Protein AF-A0A9J6GEZ8-F1 (afdb_monomer_lite)

Organism: Haemaphysalis longicornis (NCBI:txid44386)

InterPro domains:
  IPR026095 Myb/SANT-like DNA-binding domain-containing protein [PTHR22666] (10-85)
  IPR044822 Myb/SANT-like DNA-binding domain 4 [PF13837] (23-85)

Foldseek 3Di:
DDDDPVVVVVVVVVVCVVPPPPPDQDPVNVVLLVVLCVVCVVVVVVDPPCQVSLVVSCVVSVVVVHNDDSVRSVVVVVVVVVVVD

Secondary structure (DSSP, 8-state):
---SHHHHHHHHHHHHHHSS------HHHHHHHHHHHHTTHHHHHH-S-THHHHHHHHHHHHHTT----HHHHHHHHHHHHHHT-

Structure (mmCIF, N/CA/C/O backbone):
data_AF-A0A9J6GEZ8-F1
#
_entry.id   AF-A0A9J6GEZ8-F1
#
loop_
_atom_site.group_PDB
_atom_site.id
_atom_site.type_symbol
_atom_site.label_atom_id
_atom_site.label_alt_id
_atom_site.label_comp_id
_atom_site.label_asym_id
_atom_site.label_entity_id
_atom_site.label_seq_id
_atom_site.pdbx_PDB_ins_code
_atom_site.Cartn_x
_atom_site.Cartn_y
_atom_site.Cartn_z
_atom_site.occupancy
_atom_site.B_iso_or_equiv
_atom_site.auth_seq_id
_atom_site.auth_comp_id
_atom_site.auth_asym_id
_atom_site.auth_atom_id
_atom_site.pdbx_PDB_model_num
ATOM 1 N N . MET A 1 1 ? 48.125 -20.992 -1.422 1.00 49.44 1 MET A N 1
ATOM 2 C CA . MET A 1 1 ? 47.527 -19.915 -2.234 1.00 49.44 1 MET A CA 1
ATOM 3 C C . MET A 1 1 ? 46.023 -20.151 -2.324 1.00 49.44 1 MET A C 1
ATOM 5 O O . MET A 1 1 ? 45.526 -20.441 -3.391 1.00 49.44 1 MET A O 1
ATOM 9 N N . GLU A 1 2 ? 45.2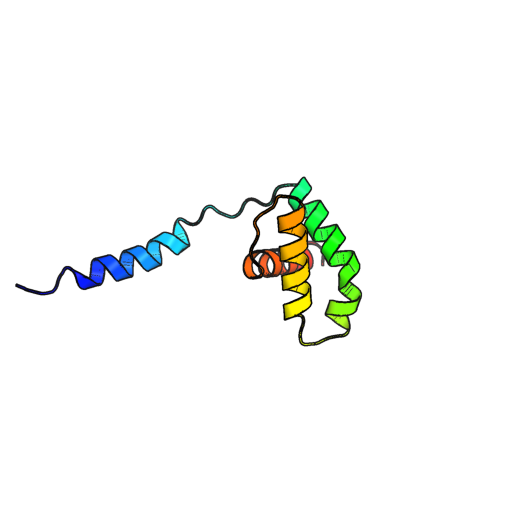93 -20.072 -1.211 1.00 49.09 2 GLU A N 1
ATOM 10 C CA . GLU A 1 2 ? 43.865 -20.432 -1.164 1.00 49.09 2 GLU A CA 1
ATOM 11 C C . GLU A 1 2 ? 43.191 -19.470 -0.177 1.00 49.09 2 GLU A C 1
ATOM 13 O O . GLU A 1 2 ? 43.254 -19.683 1.029 1.00 49.09 2 GLU A O 1
ATOM 18 N N . GLY A 1 3 ? 42.660 -18.335 -0.636 1.00 52.88 3 GLY A N 1
ATOM 19 C CA . GLY A 1 3 ? 42.085 -17.371 0.315 1.00 52.88 3 GLY A CA 1
ATOM 20 C C . GLY A 1 3 ? 41.399 -16.133 -0.247 1.00 52.88 3 GLY A C 1
ATOM 21 O O . GLY A 1 3 ? 40.897 -15.338 0.531 1.00 52.88 3 GLY A O 1
ATOM 22 N N . GLN A 1 4 ? 41.346 -15.948 -1.569 1.00 48.50 4 GLN A N 1
ATOM 23 C CA . GLN A 1 4 ? 40.766 -14.732 -2.162 1.00 48.50 4 GLN A CA 1
ATOM 24 C C . GLN A 1 4 ? 39.393 -14.947 -2.818 1.00 48.50 4 GLN A C 1
ATOM 26 O O . GLN A 1 4 ? 38.738 -13.977 -3.179 1.00 48.50 4 GLN A O 1
ATOM 31 N N . SER A 1 5 ? 38.919 -16.191 -2.956 1.00 55.31 5 SER A N 1
ATOM 32 C CA . SER A 1 5 ? 37.683 -16.484 -3.706 1.00 55.31 5 SER A CA 1
ATOM 33 C C . SER A 1 5 ? 36.395 -16.255 -2.888 1.00 55.31 5 SER A C 1
ATOM 35 O O . SER A 1 5 ? 35.351 -15.892 -3.429 1.00 55.31 5 SER A O 1
ATOM 37 N N . SER A 1 6 ? 36.461 -16.398 -1.561 1.00 52.97 6 SER A N 1
ATOM 38 C CA . SER A 1 6 ? 35.279 -16.390 -0.682 1.00 52.97 6 SER A CA 1
ATOM 39 C C . SER A 1 6 ? 34.764 -14.984 -0.341 1.00 52.97 6 SER A C 1
ATOM 41 O O . SER A 1 6 ? 33.567 -14.789 -0.115 1.00 52.97 6 SER A O 1
ATOM 43 N N . GLU A 1 7 ? 35.644 -13.981 -0.319 1.00 53.03 7 GLU A N 1
ATOM 44 C CA . GLU A 1 7 ? 35.293 -12.590 0.013 1.00 53.03 7 GLU A CA 1
ATOM 45 C C . GLU A 1 7 ? 34.518 -11.900 -1.121 1.00 53.03 7 GLU A C 1
ATOM 47 O O . GLU A 1 7 ? 33.599 -11.110 -0.879 1.00 53.03 7 GLU A O 1
ATOM 52 N N . SER A 1 8 ? 34.810 -12.278 -2.367 1.00 52.75 8 SER A N 1
ATOM 53 C CA . SER A 1 8 ? 34.186 -11.732 -3.575 1.00 52.75 8 SER A CA 1
ATOM 54 C C . SER A 1 8 ? 32.681 -12.036 -3.644 1.00 52.75 8 SER A C 1
ATOM 56 O O . SER A 1 8 ? 31.894 -11.187 -4.070 1.00 52.75 8 SER A O 1
ATOM 58 N N . LEU A 1 9 ? 32.255 -13.209 -3.155 1.00 54.31 9 LEU A N 1
ATOM 59 C CA . LEU A 1 9 ? 30.842 -13.616 -3.110 1.00 54.31 9 LEU A CA 1
ATOM 60 C C . LEU A 1 9 ? 30.047 -12.865 -2.028 1.00 54.31 9 LEU A C 1
ATOM 62 O O . LEU A 1 9 ? 28.872 -12.538 -2.226 1.00 54.31 9 LEU A O 1
ATOM 66 N N . GLN A 1 10 ? 30.680 -12.542 -0.896 1.00 53.91 10 GLN A N 1
ATOM 67 C CA . GLN A 1 10 ? 30.035 -11.772 0.174 1.00 53.91 10 GLN A CA 1
ATOM 68 C C . GLN A 1 10 ? 29.879 -10.291 -0.201 1.00 53.91 10 GLN A C 1
ATOM 70 O O . GLN A 1 10 ? 28.824 -9.698 0.046 1.00 53.91 10 GLN A O 1
ATOM 75 N N . ALA A 1 11 ? 30.879 -9.708 -0.870 1.00 53.75 11 ALA A N 1
ATOM 76 C CA . ALA A 1 11 ? 30.816 -8.340 -1.381 1.00 53.75 11 ALA A CA 1
ATOM 77 C C . ALA A 1 11 ? 29.731 -8.163 -2.463 1.00 53.75 11 ALA A C 1
ATOM 79 O O . ALA A 1 11 ? 29.043 -7.139 -2.483 1.00 53.75 11 ALA A O 1
ATOM 80 N N . ALA A 1 12 ? 29.514 -9.172 -3.316 1.00 54.38 12 ALA A N 1
ATOM 81 C CA . ALA A 1 12 ? 28.456 -9.168 -4.330 1.00 54.38 12 ALA A CA 1
ATOM 82 C C . ALA A 1 12 ? 27.042 -9.184 -3.716 1.00 54.38 12 ALA A C 1
ATOM 84 O O . ALA A 1 12 ? 26.176 -8.415 -4.139 1.00 54.38 12 ALA A O 1
ATOM 85 N N . ARG A 1 13 ? 26.823 -9.977 -2.653 1.00 55.44 13 ARG A N 1
ATOM 86 C CA . ARG A 1 13 ? 25.558 -9.986 -1.888 1.00 55.44 13 ARG A CA 1
ATOM 87 C C . ARG A 1 13 ? 25.225 -8.624 -1.285 1.00 55.44 13 ARG A C 1
ATOM 89 O O . ARG A 1 13 ? 24.053 -8.255 -1.235 1.00 55.44 13 ARG A O 1
ATOM 96 N N . LYS A 1 14 ? 26.238 -7.881 -0.825 1.00 51.34 14 LYS A N 1
ATOM 97 C CA . LYS A 1 14 ? 26.056 -6.530 -0.278 1.00 51.34 14 LYS A CA 1
ATOM 98 C C . LYS A 1 14 ? 25.762 -5.522 -1.399 1.00 51.34 14 LYS A C 1
ATOM 100 O O . LYS A 1 14 ? 24.744 -4.844 -1.334 1.00 51.34 14 LYS A O 1
ATOM 105 N N . LYS A 1 15 ? 26.548 -5.541 -2.486 1.00 46.47 15 LYS A N 1
ATOM 106 C CA . LYS A 1 15 ? 26.384 -4.657 -3.659 1.00 46.47 15 LYS A CA 1
ATOM 107 C C . LYS A 1 15 ? 25.031 -4.776 -4.375 1.00 46.47 15 LYS A C 1
ATOM 109 O O . LYS A 1 15 ? 24.555 -3.783 -4.914 1.00 46.47 15 LYS A O 1
ATOM 114 N N . MET A 1 16 ? 24.379 -5.942 -4.369 1.00 52.94 16 MET A N 1
ATOM 115 C CA . MET A 1 16 ? 23.035 -6.101 -4.959 1.00 52.94 16 MET A CA 1
ATOM 116 C C . MET A 1 16 ? 21.941 -5.334 -4.209 1.00 52.94 16 MET A C 1
ATOM 118 O O . MET A 1 16 ? 20.927 -4.967 -4.797 1.00 52.94 16 MET A O 1
ATOM 122 N N . ARG A 1 17 ? 22.134 -5.092 -2.911 1.00 52.09 17 ARG A N 1
ATOM 123 C CA . ARG A 1 17 ? 21.161 -4.399 -2.062 1.00 52.09 17 ARG A CA 1
ATOM 124 C C . ARG A 1 17 ? 21.226 -2.881 -2.253 1.00 52.09 17 ARG A C 1
ATOM 126 O O . ARG A 1 17 ? 20.197 -2.226 -2.143 1.00 52.09 17 ARG A O 1
ATOM 133 N N . ASP A 1 18 ? 22.406 -2.371 -2.611 1.00 50.06 18 ASP A N 1
ATOM 134 C CA . ASP A 1 18 ? 22.664 -0.958 -2.918 1.00 50.06 18 ASP A CA 1
ATOM 135 C C . ASP A 1 18 ? 22.424 -0.604 -4.404 1.00 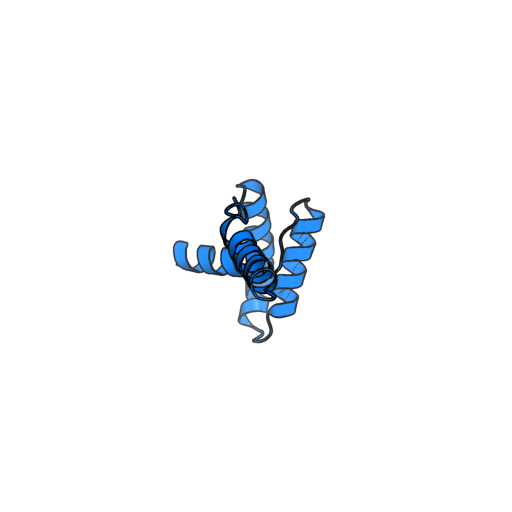50.06 18 ASP A C 1
ATOM 137 O O . ASP A 1 18 ? 22.115 0.543 -4.716 1.00 50.06 18 ASP A O 1
ATOM 141 N N . TRP A 1 19 ? 22.526 -1.577 -5.326 1.00 47.81 19 TRP A N 1
ATOM 142 C CA . TRP A 1 19 ? 22.167 -1.409 -6.749 1.00 47.81 19 TRP A CA 1
ATOM 143 C C . TRP A 1 19 ? 20.688 -1.686 -7.042 1.00 47.81 19 TRP A C 1
ATOM 145 O O . TRP A 1 19 ? 20.227 -1.473 -8.164 1.00 47.81 19 TRP A O 1
ATOM 155 N N . ALA A 1 20 ? 19.920 -2.160 -6.053 1.00 55.16 20 ALA A N 1
ATOM 156 C CA . ALA A 1 20 ? 18.481 -2.289 -6.213 1.00 55.16 20 ALA A CA 1
ATOM 157 C C . ALA A 1 20 ? 17.939 -0.914 -6.636 1.00 55.16 20 ALA A C 1
ATOM 159 O O . ALA A 1 20 ? 18.103 0.051 -5.882 1.00 55.16 20 ALA A O 1
ATOM 160 N N . PRO A 1 21 ? 17.353 -0.786 -7.843 1.00 57.06 21 PRO A N 1
ATOM 161 C CA . PRO A 1 21 ? 16.901 0.503 -8.332 1.00 57.06 21 PRO A CA 1
ATOM 162 C C . PRO A 1 21 ? 15.966 1.076 -7.276 1.00 57.06 21 PRO A C 1
ATOM 164 O O . PRO A 1 21 ? 15.020 0.385 -6.867 1.00 57.06 21 PRO A O 1
ATOM 167 N N . ARG A 1 22 ? 16.275 2.300 -6.806 1.00 59.19 22 ARG A N 1
ATOM 168 C CA . ARG A 1 22 ? 15.401 3.085 -5.924 1.00 59.19 22 ARG A CA 1
ATOM 169 C C . ARG A 1 22 ? 13.993 2.864 -6.436 1.00 59.19 22 ARG A C 1
ATOM 171 O O . ARG A 1 22 ? 13.721 3.140 -7.599 1.00 59.19 22 ARG A O 1
ATOM 178 N N . GLN A 1 23 ? 13.162 2.223 -5.627 1.00 65.56 23 GLN A N 1
ATOM 179 C CA . GLN A 1 23 ? 11.855 1.787 -6.081 1.00 65.56 23 GLN A CA 1
ATOM 180 C C . GLN A 1 23 ? 11.017 3.036 -6.319 1.00 65.56 23 GLN A C 1
ATOM 182 O O . GLN A 1 23 ? 10.493 3.623 -5.376 1.00 65.56 23 GLN A O 1
ATOM 187 N N . ILE A 1 24 ? 10.964 3.470 -7.578 1.00 74.06 24 ILE A N 1
ATOM 188 C CA . ILE A 1 24 ? 10.147 4.596 -8.006 1.00 74.06 24 ILE A CA 1
ATOM 189 C C . ILE A 1 24 ? 8.710 4.100 -7.931 1.00 74.06 24 ILE A C 1
ATOM 191 O O . ILE A 1 24 ? 8.347 3.140 -8.615 1.00 74.06 24 ILE A O 1
ATOM 195 N N . TRP A 1 25 ? 7.940 4.695 -7.028 1.00 82.50 25 TRP A N 1
ATOM 196 C CA . TRP A 1 25 ? 6.504 4.483 -6.957 1.00 82.50 25 TRP A CA 1
ATOM 197 C C . TRP A 1 25 ? 5.863 5.403 -7.983 1.00 82.50 25 TRP A C 1
ATOM 199 O O . TRP A 1 25 ? 6.049 6.617 -7.907 1.00 82.50 25 TRP A O 1
ATOM 209 N N . GLY A 1 26 ? 5.158 4.828 -8.954 1.00 85.06 26 GLY A N 1
ATOM 210 C CA . GLY A 1 26 ? 4.401 5.626 -9.917 1.00 85.06 26 GLY A CA 1
ATOM 211 C C . GLY A 1 26 ? 3.222 6.323 -9.236 1.00 85.06 26 GLY A C 1
ATOM 212 O O . GLY A 1 26 ? 2.762 5.875 -8.184 1.00 85.06 26 GLY A O 1
ATOM 213 N N . GLU A 1 27 ? 2.696 7.393 -9.831 1.00 86.50 27 GLU A N 1
ATOM 214 C CA . GLU A 1 27 ? 1.488 8.050 -9.313 1.00 86.50 27 GLU A CA 1
ATOM 215 C C . GLU A 1 27 ? 0.304 7.082 -9.291 1.00 86.50 27 GLU A C 1
ATOM 217 O O . GLU A 1 27 ? -0.294 6.898 -8.236 1.00 86.50 27 GLU A O 1
ATOM 222 N N . ALA A 1 28 ? 0.027 6.388 -10.400 1.00 87.75 28 ALA A N 1
ATOM 223 C CA . ALA A 1 28 ? -1.046 5.391 -10.475 1.00 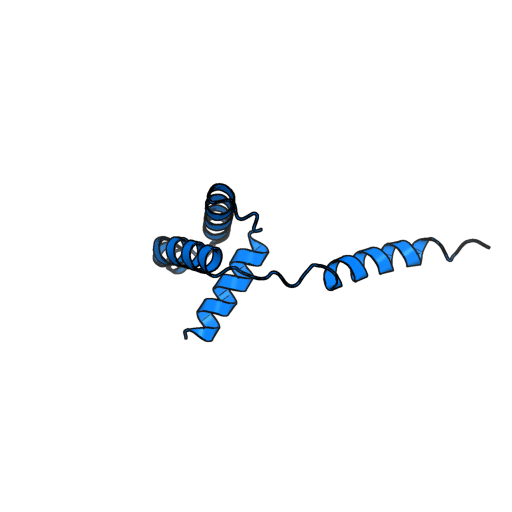87.75 28 ALA A CA 1
ATOM 224 C C . ALA A 1 28 ? -0.879 4.278 -9.427 1.00 87.75 28 ALA A C 1
ATOM 226 O O . ALA A 1 28 ? -1.818 3.918 -8.727 1.00 87.75 28 ALA A O 1
ATOM 227 N N . GLU A 1 29 ? 0.345 3.779 -9.266 1.00 87.62 29 GLU A N 1
ATOM 228 C CA . GLU A 1 29 ? 0.663 2.754 -8.275 1.00 87.62 29 GLU A CA 1
ATOM 229 C C . GLU A 1 29 ? 0.481 3.252 -6.837 1.00 87.62 29 GLU A C 1
ATOM 231 O O . GLU A 1 29 ? -0.019 2.527 -5.980 1.00 87.62 29 GLU A O 1
ATOM 236 N N . THR A 1 30 ? 0.874 4.498 -6.568 1.00 89.50 30 THR A N 1
ATOM 237 C CA . THR A 1 30 ? 0.698 5.130 -5.259 1.00 89.50 30 THR A CA 1
ATOM 238 C C . THR A 1 30 ? -0.783 5.342 -4.962 1.00 89.50 30 THR A C 1
ATOM 240 O O . THR A 1 30 ? -1.202 5.070 -3.844 1.00 89.50 30 THR A O 1
ATOM 243 N N . HIS A 1 31 ? -1.587 5.747 -5.948 1.00 90.19 31 HIS A N 1
ATOM 244 C CA . HIS A 1 31 ? -3.038 5.879 -5.793 1.00 90.19 31 HIS A CA 1
ATOM 245 C C . HIS A 1 31 ? -3.691 4.533 -5.473 1.00 90.19 31 HIS A C 1
ATOM 247 O O . HIS A 1 31 ? -4.431 4.442 -4.500 1.00 90.19 31 HIS A O 1
ATOM 253 N N . VAL A 1 32 ? -3.357 3.472 -6.218 1.00 91.19 32 VAL A N 1
ATOM 254 C CA . VAL A 1 32 ? -3.858 2.116 -5.933 1.00 91.19 32 VAL A CA 1
ATOM 255 C C . VAL A 1 32 ? -3.426 1.656 -4.538 1.00 91.19 32 VAL A C 1
ATOM 257 O O . VAL A 1 32 ? -4.222 1.082 -3.801 1.00 91.19 32 VAL A O 1
ATOM 260 N N . LEU A 1 33 ? -2.180 1.927 -4.136 1.00 90.81 33 LEU A N 1
ATOM 261 C CA . LEU A 1 33 ? -1.712 1.613 -2.787 1.00 90.81 33 LEU A CA 1
ATOM 262 C C . LEU A 1 33 ? -2.524 2.353 -1.712 1.00 90.81 33 LEU A C 1
ATOM 264 O O . LEU A 1 33 ? -2.885 1.733 -0.715 1.00 90.81 33 LEU A O 1
ATOM 268 N N . ILE A 1 34 ? -2.772 3.653 -1.893 1.00 90.44 34 ILE A N 1
ATOM 269 C CA . ILE A 1 34 ? -3.522 4.482 -0.941 1.00 90.44 34 ILE A CA 1
ATOM 270 C C . ILE A 1 34 ? -4.966 3.992 -0.833 1.00 90.44 34 ILE A C 1
ATOM 272 O O . ILE A 1 34 ? -5.430 3.794 0.283 1.00 90.44 34 ILE A O 1
ATOM 276 N N . ASP A 1 35 ? -5.630 3.715 -1.954 1.00 91.31 35 ASP A N 1
ATOM 277 C CA . ASP A 1 35 ? -7.001 3.188 -1.994 1.00 91.31 35 ASP A CA 1
ATOM 278 C C . ASP A 1 35 ? -7.114 1.852 -1.232 1.00 91.31 35 ASP A C 1
ATOM 280 O O . ASP A 1 35 ? -7.910 1.689 -0.301 1.00 91.31 35 ASP A O 1
ATOM 284 N N . LEU A 1 36 ? -6.203 0.915 -1.524 1.00 90.25 36 LEU A N 1
ATOM 285 C CA . LEU A 1 36 ? -6.142 -0.376 -0.839 1.00 90.25 36 LEU A CA 1
ATOM 286 C C . LEU A 1 36 ? -5.817 -0.247 0.654 1.00 90.25 36 LEU A C 1
ATOM 288 O O . LEU A 1 36 ? -6.280 -1.077 1.449 1.00 90.25 36 LEU A O 1
ATOM 292 N N . TRP A 1 37 ? -4.984 0.732 1.018 1.00 88.38 37 TRP A N 1
ATOM 293 C CA . TRP A 1 37 ? -4.588 1.019 2.393 1.00 88.38 37 TRP A CA 1
ATOM 294 C C . TRP A 1 37 ? -5.729 1.655 3.185 1.00 88.38 37 TRP A C 1
ATOM 296 O O . TRP A 1 37 ? -6.013 1.185 4.286 1.00 88.38 37 TRP A O 1
ATOM 306 N N . GLU A 1 38 ? -6.422 2.644 2.622 1.00 87.69 38 GLU A N 1
ATOM 307 C CA . GLU A 1 38 ? -7.578 3.308 3.228 1.00 87.69 38 GLU A CA 1
ATOM 308 C C . GLU A 1 38 ? -8.683 2.293 3.531 1.00 87.69 38 GLU A C 1
ATOM 310 O O . GLU A 1 38 ? -9.145 2.202 4.670 1.00 87.69 38 GLU A O 1
ATOM 315 N N . ALA A 1 39 ? -9.005 1.419 2.573 1.00 87.75 39 ALA A N 1
ATOM 316 C CA . ALA A 1 39 ? -9.983 0.349 2.768 1.00 87.75 39 ALA A CA 1
ATOM 317 C C . ALA A 1 39 ? -9.623 -0.608 3.925 1.00 87.75 39 ALA A C 1
ATOM 319 O O . ALA A 1 39 ? -10.492 -1.258 4.508 1.00 87.75 39 ALA A O 1
ATOM 320 N N . ARG A 1 40 ? -8.334 -0.714 4.272 1.00 84.69 40 ARG A N 1
ATOM 321 C CA . ARG A 1 40 ? -7.803 -1.637 5.289 1.00 84.69 40 ARG A CA 1
ATOM 322 C C . ARG A 1 40 ? -7.308 -0.933 6.553 1.00 84.69 40 ARG A C 1
ATOM 324 O O . ARG A 1 40 ? -6.877 -1.611 7.487 1.00 84.69 40 ARG A O 1
ATOM 331 N N . ILE A 1 41 ? -7.405 0.394 6.638 1.00 83.19 41 ILE A N 1
ATOM 332 C CA . ILE A 1 41 ? -6.856 1.173 7.756 1.00 83.19 41 ILE A CA 1
ATOM 333 C C . ILE A 1 41 ? -7.534 0.831 9.084 1.00 83.19 41 ILE A C 1
ATOM 335 O O . ILE A 1 41 ? -6.891 0.794 10.132 1.00 83.19 41 ILE A O 1
ATOM 339 N N . LEU A 1 42 ? -8.829 0.508 9.045 1.00 82.44 42 LEU A N 1
ATOM 340 C CA . LEU A 1 42 ? -9.584 0.065 10.216 1.00 82.44 42 LEU A CA 1
ATOM 341 C C . LEU A 1 42 ? -9.075 -1.282 10.738 1.00 82.44 42 LEU A C 1
ATOM 343 O O . LEU A 1 42 ? -8.949 -1.459 11.950 1.00 82.44 42 LEU A O 1
ATOM 347 N N . ASP A 1 43 ? -8.724 -2.204 9.840 1.00 83.75 43 ASP A N 1
ATOM 348 C CA . ASP A 1 43 ? -8.179 -3.513 10.207 1.00 83.75 43 ASP A CA 1
ATOM 349 C C . ASP A 1 43 ? -6.763 -3.377 10.785 1.00 83.75 43 ASP A C 1
ATOM 351 O O . ASP A 1 43 ? -6.466 -3.930 11.847 1.00 83.75 43 ASP A O 1
ATOM 355 N N . LEU A 1 44 ? -5.944 -2.512 10.168 1.00 82.00 44 LEU A N 1
ATOM 356 C CA . LEU A 1 44 ? -4.611 -2.150 10.661 1.00 82.00 44 LEU A CA 1
ATOM 357 C C . LEU A 1 44 ? -4.642 -1.550 12.074 1.00 82.00 44 LEU A C 1
ATOM 359 O O . LEU A 1 44 ? -3.720 -1.776 12.858 1.00 82.00 44 LEU A O 1
ATOM 363 N N . ARG A 1 45 ? -5.695 -0.794 12.409 1.00 79.31 45 ARG A N 1
ATOM 364 C CA . ARG A 1 45 ? -5.895 -0.211 13.746 1.00 79.31 45 ARG A CA 1
ATOM 365 C C . ARG A 1 45 ? -6.442 -1.216 14.759 1.00 79.31 45 ARG A C 1
ATOM 367 O O . ARG A 1 45 ? -6.176 -1.079 15.951 1.00 79.31 45 ARG A O 1
ATOM 374 N N . ARG A 1 46 ? -7.221 -2.201 14.309 1.00 78.75 46 ARG A N 1
ATOM 375 C CA . ARG A 1 46 ? -7.909 -3.171 15.174 1.00 78.75 46 ARG A CA 1
ATOM 376 C C . ARG A 1 46 ? -7.016 -4.348 15.570 1.00 78.75 46 ARG A C 1
ATOM 378 O O . ARG A 1 46 ? -7.183 -4.898 16.658 1.00 78.75 46 ARG A O 1
ATOM 385 N N . THR A 1 47 ? -6.058 -4.715 14.720 1.00 74.19 47 THR A N 1
ATOM 386 C CA . THR A 1 47 ? -5.235 -5.918 14.880 1.00 74.19 47 THR A CA 1
ATOM 387 C C . THR A 1 47 ? -3.752 -5.573 15.054 1.00 74.19 47 THR A C 1
ATOM 389 O O . THR A 1 47 ? -3.188 -4.765 14.333 1.00 74.19 47 THR A O 1
ATOM 392 N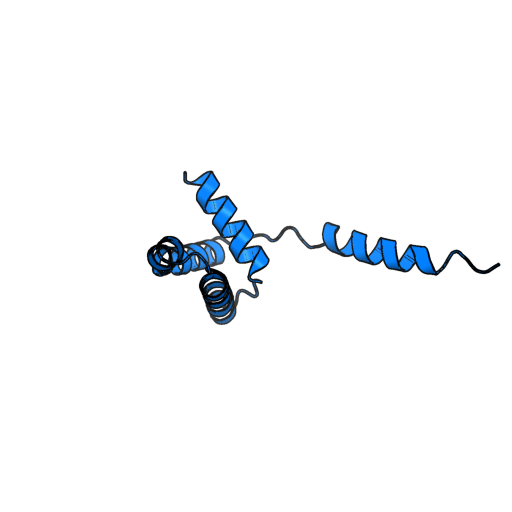 N . LYS A 1 48 ? -3.061 -6.220 16.007 1.00 68.62 48 LYS A N 1
ATOM 393 C CA . LYS A 1 48 ? -1.592 -6.075 16.165 1.00 68.62 48 LYS A CA 1
ATOM 394 C C . LYS A 1 48 ? -0.785 -6.894 15.144 1.00 68.62 48 LYS A C 1
ATOM 396 O O . LYS A 1 48 ? 0.412 -6.684 14.981 1.00 68.62 48 LYS A O 1
ATOM 401 N N . ARG A 1 49 ? -1.415 -7.863 14.471 1.00 74.94 49 ARG A N 1
ATOM 402 C CA . ARG A 1 49 ? -0.803 -8.741 13.457 1.00 74.94 49 ARG A CA 1
ATOM 403 C C . ARG A 1 49 ? -1.219 -8.333 12.042 1.00 74.94 49 ARG A C 1
ATOM 405 O O . ARG A 1 49 ? -1.940 -9.052 11.364 1.00 74.94 49 ARG A O 1
ATOM 412 N N . ASN A 1 50 ? -0.678 -7.218 11.569 1.00 82.50 50 ASN A N 1
ATOM 413 C CA . ASN A 1 50 ? -1.015 -6.639 10.262 1.00 82.50 50 ASN A CA 1
ATOM 414 C C . ASN A 1 50 ? -0.320 -7.304 9.068 1.00 82.50 50 ASN A C 1
ATOM 416 O O . ASN A 1 50 ? -0.449 -6.860 7.930 1.00 82.50 50 ASN A O 1
ATOM 420 N N . ARG A 1 51 ? 0.409 -8.400 9.307 1.00 84.38 51 ARG A N 1
ATOM 421 C CA . ARG A 1 51 ? 1.160 -9.108 8.265 1.00 84.38 51 ARG A CA 1
ATOM 422 C C . ARG A 1 51 ? 0.261 -9.530 7.103 1.00 84.38 51 ARG A C 1
ATOM 424 O O . ARG A 1 51 ? 0.650 -9.304 5.966 1.00 84.38 51 ARG A O 1
ATOM 431 N N . SER A 1 52 ? -0.909 -10.109 7.381 1.00 85.25 52 SER A N 1
ATOM 432 C CA . SER A 1 52 ? -1.844 -10.535 6.328 1.00 85.25 52 SER A CA 1
ATOM 433 C C . SER A 1 52 ? -2.456 -9.358 5.575 1.00 85.25 52 SER A C 1
ATOM 435 O O . SER A 1 52 ? -2.706 -9.475 4.382 1.00 85.25 52 SER A O 1
ATOM 437 N N . VAL A 1 53 ? -2.640 -8.214 6.238 1.00 87.31 53 VAL A N 1
ATOM 438 C CA . VAL A 1 53 ? -3.167 -7.002 5.603 1.00 87.31 53 VAL A CA 1
ATOM 439 C C . VAL A 1 53 ? -2.180 -6.483 4.558 1.00 87.31 53 VAL A C 1
ATOM 441 O O . VAL A 1 53 ? -2.555 -6.273 3.409 1.00 87.31 53 VAL A O 1
ATOM 444 N N . TYR A 1 54 ? -0.897 -6.367 4.918 1.00 88.44 54 TYR A N 1
ATOM 445 C CA . TYR A 1 54 ? 0.151 -5.964 3.975 1.00 88.44 54 TYR A CA 1
ATOM 446 C C . TYR A 1 54 ? 0.378 -6.985 2.853 1.00 88.44 54 TYR A C 1
ATOM 448 O O . TYR A 1 54 ? 0.697 -6.595 1.732 1.00 88.44 54 TYR A O 1
ATOM 456 N N . ASP A 1 55 ? 0.217 -8.278 3.141 1.00 89.38 55 ASP A N 1
ATOM 457 C CA . ASP A 1 55 ? 0.300 -9.341 2.133 1.00 89.38 55 ASP A CA 1
ATOM 458 C C . ASP A 1 55 ? -0.850 -9.229 1.119 1.00 89.38 55 ASP A C 1
ATOM 460 O O . ASP A 1 55 ? -0.616 -9.260 -0.086 1.00 89.38 55 ASP A O 1
ATOM 464 N N . GLY A 1 56 ? -2.071 -8.972 1.602 1.00 90.56 56 GLY A N 1
ATOM 465 C CA . GLY A 1 56 ? -3.238 -8.715 0.759 1.00 90.56 56 GLY A CA 1
ATOM 466 C C . GLY A 1 56 ? -3.079 -7.468 -0.111 1.00 90.56 56 GLY A C 1
ATOM 467 O O . GLY A 1 56 ? -3.371 -7.521 -1.299 1.00 90.56 56 GLY A O 1
ATOM 468 N N . ILE A 1 57 ? -2.548 -6.369 0.439 1.00 90.50 57 ILE A N 1
ATOM 469 C CA . ILE A 1 57 ? -2.257 -5.152 -0.342 1.00 90.50 57 ILE A CA 1
ATOM 470 C C . ILE A 1 57 ? -1.219 -5.442 -1.434 1.00 90.50 57 ILE A C 1
ATOM 472 O O . ILE A 1 57 ? -1.399 -5.039 -2.580 1.00 90.50 57 ILE A O 1
ATOM 476 N N . ALA A 1 58 ? -0.145 -6.168 -1.105 1.00 90.69 58 ALA A N 1
ATOM 477 C CA . ALA A 1 58 ? 0.868 -6.555 -2.086 1.00 90.69 58 ALA A CA 1
ATOM 478 C C . ALA A 1 58 ? 0.293 -7.466 -3.186 1.00 90.69 58 ALA A C 1
ATOM 480 O O . ALA A 1 58 ? 0.676 -7.341 -4.349 1.00 90.69 58 ALA A O 1
ATOM 481 N N . HIS A 1 59 ? -0.639 -8.354 -2.833 1.00 91.50 59 HIS A N 1
ATOM 482 C CA . HIS A 1 59 ? -1.339 -9.196 -3.796 1.00 91.50 59 HIS A CA 1
ATOM 483 C C . HIS A 1 59 ? -2.214 -8.368 -4.741 1.00 91.50 59 HIS A C 1
ATOM 485 O O . HIS A 1 59 ? -2.054 -8.477 -5.951 1.00 91.50 59 HIS A O 1
ATOM 491 N N . SER A 1 60 ? -3.054 -7.477 -4.209 1.00 91.19 60 SER A N 1
ATOM 492 C CA . SER A 1 60 ? -3.904 -6.603 -5.025 1.00 91.19 60 SER A CA 1
ATOM 493 C C . SER A 1 60 ? -3.090 -5.673 -5.932 1.00 91.19 60 SER A C 1
ATOM 495 O O . SER A 1 60 ? -3.458 -5.464 -7.084 1.00 91.19 60 SER A O 1
ATOM 497 N N . LEU A 1 61 ? -1.939 -5.171 -5.468 1.00 89.50 61 LEU A N 1
ATOM 498 C CA . LEU A 1 61 ? -1.007 -4.433 -6.326 1.00 89.50 61 LEU A CA 1
ATOM 499 C C . LEU A 1 61 ? -0.489 -5.297 -7.479 1.00 89.50 61 LEU A C 1
ATOM 501 O O . LEU A 1 61 ? -0.449 -4.835 -8.616 1.00 89.50 61 LEU A O 1
ATOM 505 N N . ARG A 1 62 ? -0.139 -6.559 -7.211 1.00 89.75 62 ARG A N 1
ATOM 506 C CA . ARG A 1 62 ? 0.305 -7.491 -8.253 1.00 89.75 62 ARG A CA 1
ATOM 507 C C . ARG A 1 62 ? -0.801 -7.785 -9.266 1.00 89.75 62 ARG A C 1
ATOM 509 O O . ARG A 1 62 ? -0.495 -7.849 -10.452 1.00 89.75 62 ARG A O 1
ATOM 516 N N . GLU A 1 63 ? -2.051 -7.919 -8.828 1.00 90.31 63 GLU A N 1
ATOM 517 C CA . GLU A 1 63 ? -3.203 -8.069 -9.730 1.00 90.31 63 GLU A CA 1
ATOM 518 C C . GLU A 1 63 ? -3.427 -6.825 -10.601 1.00 90.31 63 GLU A C 1
ATOM 520 O O . GLU A 1 63 ? -3.754 -6.949 -11.777 1.00 90.31 63 GLU A O 1
ATOM 525 N N . ALA A 1 64 ? -3.144 -5.633 -10.072 1.00 86.56 64 ALA A N 1
ATOM 526 C CA . ALA A 1 64 ? -3.139 -4.384 -10.834 1.00 86.56 64 ALA A CA 1
ATOM 527 C C . ALA A 1 64 ? -1.918 -4.223 -11.773 1.00 86.56 64 ALA A C 1
ATOM 529 O O . ALA A 1 64 ? -1.786 -3.199 -12.440 1.00 86.56 64 ALA A O 1
ATOM 530 N N . GLY A 1 65 ? -1.017 -5.213 -11.841 1.00 87.62 65 GLY A N 1
ATOM 531 C CA . GLY A 1 65 ? 0.188 -5.193 -12.682 1.00 87.62 65 GLY A CA 1
ATOM 532 C C . GLY A 1 65 ? 1.441 -4.638 -11.995 1.00 87.62 65 GLY A C 1
ATOM 533 O O . GLY A 1 65 ? 2.512 -4.584 -12.601 1.00 87.62 65 GLY A O 1
ATOM 534 N N . PHE A 1 66 ? 1.350 -4.270 -10.716 1.00 86.00 66 PHE A N 1
ATOM 535 C CA . PHE A 1 66 ? 2.444 -3.711 -9.930 1.00 86.00 66 PHE A CA 1
ATOM 536 C C . PHE A 1 66 ? 3.101 -4.782 -9.062 1.00 86.00 66 PHE A C 1
ATOM 538 O O . PHE A 1 66 ? 2.619 -5.156 -7.992 1.00 86.00 66 PHE A O 1
ATOM 545 N N . ASN A 1 67 ? 4.253 -5.291 -9.494 1.00 83.81 67 ASN A N 1
ATOM 546 C CA . ASN A 1 67 ? 4.944 -6.346 -8.759 1.00 83.81 67 ASN A CA 1
ATOM 547 C C . ASN A 1 67 ? 5.723 -5.789 -7.549 1.00 83.81 67 ASN A C 1
ATOM 549 O O . ASN A 1 67 ? 6.949 -5.650 -7.592 1.00 83.81 67 ASN A O 1
ATOM 553 N N . ARG A 1 68 ? 5.010 -5.495 -6.454 1.00 85.69 68 ARG A N 1
ATOM 5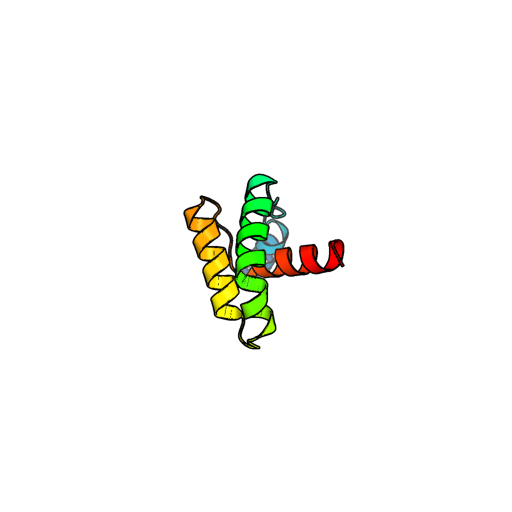54 C CA . ARG A 1 68 ? 5.584 -5.014 -5.187 1.00 85.69 68 ARG A CA 1
ATOM 555 C C . ARG A 1 68 ? 5.580 -6.087 -4.109 1.00 85.69 68 ARG A C 1
ATOM 557 O O . ARG A 1 68 ? 4.666 -6.894 -3.984 1.00 85.69 68 ARG A O 1
ATOM 564 N N . THR A 1 69 ? 6.638 -6.091 -3.306 1.00 85.69 69 THR A N 1
ATOM 565 C CA . THR A 1 69 ? 6.765 -6.988 -2.152 1.00 85.69 69 THR A CA 1
ATOM 566 C C . THR A 1 69 ? 6.148 -6.361 -0.907 1.00 85.69 69 THR A C 1
ATOM 568 O O . THR A 1 69 ? 6.155 -5.139 -0.750 1.00 85.69 69 THR A O 1
ATOM 571 N N . ARG A 1 70 ? 5.706 -7.190 0.049 1.00 88.00 70 ARG A N 1
ATOM 572 C CA . ARG A 1 70 ? 5.143 -6.699 1.320 1.00 88.00 70 ARG A CA 1
ATOM 573 C C . ARG A 1 70 ? 6.056 -5.701 2.043 1.00 88.00 70 ARG A C 1
ATOM 575 O O . ARG A 1 70 ? 5.573 -4.788 2.693 1.00 88.00 70 ARG A O 1
ATOM 582 N N . ALA A 1 71 ? 7.376 -5.896 1.963 1.00 85.94 71 ALA A N 1
ATOM 583 C CA . ALA A 1 71 ? 8.348 -5.051 2.654 1.00 85.94 71 ALA A CA 1
ATOM 584 C C . ALA A 1 71 ? 8.407 -3.651 2.029 1.00 85.94 71 ALA A C 1
ATOM 586 O O . ALA A 1 71 ? 8.515 -2.659 2.745 1.00 85.94 71 ALA A O 1
ATOM 587 N N . GLN A 1 72 ? 8.279 -3.573 0.702 1.00 86.38 72 GLN A N 1
ATOM 588 C CA . GLN A 1 72 ? 8.202 -2.307 -0.022 1.00 86.38 72 GLN A CA 1
ATOM 589 C C . GLN A 1 72 ? 6.890 -1.588 0.282 1.00 86.38 72 GLN A C 1
ATOM 591 O O . GLN A 1 72 ? 6.919 -0.405 0.601 1.00 86.38 72 GLN A O 1
ATOM 596 N N . VAL A 1 73 ? 5.768 -2.314 0.242 1.00 88.31 73 VAL A N 1
ATOM 597 C CA . VAL A 1 73 ? 4.440 -1.801 0.612 1.00 88.31 73 VAL A CA 1
ATOM 598 C C . VAL A 1 73 ? 4.462 -1.232 2.030 1.00 88.31 73 VA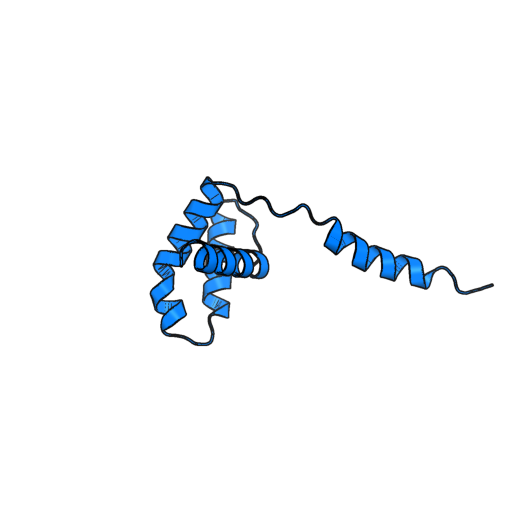L A C 1
ATOM 600 O O . VAL A 1 73 ? 4.075 -0.088 2.232 1.00 88.31 73 VAL A O 1
ATOM 603 N N . HIS A 1 74 ? 5.000 -1.982 2.994 1.00 87.38 74 HIS A N 1
ATOM 604 C CA . HIS A 1 74 ? 5.128 -1.530 4.377 1.00 87.38 74 HIS A CA 1
ATOM 605 C C . HIS A 1 74 ? 5.970 -0.256 4.489 1.00 87.38 74 HIS A C 1
ATOM 607 O O . HIS A 1 74 ? 5.532 0.718 5.087 1.00 87.38 74 HIS A O 1
ATOM 613 N N . SER A 1 75 ? 7.166 -0.232 3.890 1.00 88.00 75 SER A N 1
ATOM 614 C CA . SER A 1 75 ? 8.032 0.952 3.926 1.00 88.00 75 SER A CA 1
ATOM 615 C C . SER A 1 75 ? 7.377 2.171 3.277 1.00 88.00 75 SER A C 1
ATOM 617 O O . SER A 1 75 ? 7.583 3.288 3.742 1.00 88.00 75 SER A O 1
ATOM 619 N N . LYS A 1 76 ? 6.603 1.976 2.204 1.00 88.06 76 LYS A N 1
ATOM 620 C CA . LYS A 1 76 ? 5.900 3.062 1.522 1.00 88.06 76 LYS A CA 1
ATOM 621 C C . LYS A 1 76 ? 4.729 3.579 2.348 1.00 88.06 76 LYS A C 1
ATOM 623 O O . LYS A 1 76 ? 4.578 4.789 2.431 1.00 88.06 76 LYS A O 1
ATOM 628 N N . ILE A 1 77 ? 3.950 2.698 2.975 1.00 86.62 77 ILE A N 1
ATOM 629 C CA . ILE A 1 77 ? 2.852 3.081 3.874 1.00 86.62 77 ILE A CA 1
ATOM 630 C C . ILE A 1 77 ? 3.389 3.844 5.087 1.00 86.62 77 ILE A C 1
ATOM 632 O O . ILE A 1 77 ? 2.840 4.884 5.423 1.00 86.62 77 ILE A O 1
ATOM 636 N N . GLU A 1 78 ? 4.491 3.398 5.694 1.00 85.62 78 GLU A N 1
ATOM 637 C CA . GLU A 1 78 ? 5.142 4.130 6.792 1.00 85.62 78 GLU A CA 1
ATOM 638 C C . GLU A 1 78 ? 5.596 5.530 6.351 1.00 85.62 78 GLU A C 1
ATOM 640 O O . GLU A 1 78 ? 5.390 6.510 7.069 1.00 85.62 78 GLU A O 1
ATOM 645 N N . ASN A 1 79 ? 6.165 5.644 5.144 1.00 85.88 79 ASN A N 1
ATOM 646 C CA . ASN A 1 79 ? 6.570 6.933 4.588 1.00 85.88 79 ASN A CA 1
ATOM 647 C C . ASN A 1 79 ? 5.359 7.837 4.319 1.00 85.88 79 ASN A C 1
ATOM 649 O O . ASN A 1 79 ? 5.373 8.996 4.709 1.00 85.88 79 ASN A O 1
ATOM 653 N N . LEU A 1 80 ? 4.294 7.305 3.710 1.00 85.06 80 LEU A N 1
ATOM 654 C CA . LEU A 1 80 ? 3.040 8.032 3.487 1.00 85.06 80 LEU A CA 1
ATOM 655 C C . LEU A 1 80 ? 2.418 8.483 4.815 1.00 85.06 80 LEU A C 1
ATOM 657 O O . LEU A 1 80 ? 2.054 9.641 4.958 1.00 85.06 80 LEU A O 1
ATOM 661 N N . SER A 1 81 ? 2.363 7.607 5.818 1.00 81.75 81 SER A N 1
ATOM 662 C CA . SER A 1 81 ? 1.827 7.948 7.136 1.00 81.75 81 SER A CA 1
ATOM 663 C C . SER A 1 81 ? 2.670 8.986 7.880 1.00 81.75 81 SER A C 1
ATOM 665 O O . SER A 1 81 ? 2.134 9.652 8.762 1.00 81.75 81 SER A O 1
ATOM 667 N N . SER A 1 82 ? 3.966 9.092 7.580 1.00 79.19 82 SER A N 1
ATOM 668 C CA . SER A 1 82 ? 4.854 10.093 8.181 1.00 79.19 82 SER A CA 1
ATOM 669 C C . SER A 1 82 ? 4.776 11.438 7.458 1.00 79.19 82 SER A C 1
ATOM 671 O O . SER A 1 82 ? 4.785 12.470 8.118 1.00 79.19 82 SER A O 1
ATOM 673 N N . GLU A 1 83 ? 4.685 11.434 6.125 1.00 74.06 83 GLU A N 1
ATOM 674 C CA . GLU A 1 83 ? 4.610 12.662 5.318 1.00 74.06 83 GLU A CA 1
ATOM 675 C C . GLU A 1 83 ? 3.240 13.347 5.384 1.00 74.06 83 GLU A C 1
ATOM 677 O O . GLU A 1 83 ? 3.172 14.569 5.320 1.00 74.06 83 GLU A O 1
ATOM 682 N N . TYR A 1 84 ? 2.156 12.584 5.539 1.00 66.94 84 TYR A N 1
ATOM 683 C CA . TYR A 1 84 ? 0.786 13.109 5.638 1.00 66.94 84 TYR A CA 1
ATOM 684 C C . TYR A 1 84 ? 0.279 13.233 7.090 1.00 66.94 84 TYR A C 1
ATOM 686 O O . TYR A 1 84 ? -0.932 13.282 7.311 1.00 66.94 84 TYR A O 1
ATOM 694 N N . ARG A 1 85 ? 1.184 13.223 8.081 1.00 51.53 85 ARG A N 1
ATOM 695 C CA . ARG A 1 85 ? 0.841 13.283 9.512 1.00 51.53 85 ARG A CA 1
ATOM 696 C C . ARG A 1 85 ? 0.377 14.662 9.975 1.00 51.53 85 ARG A C 1
ATOM 698 O O . ARG A 1 85 ? 1.004 15.662 9.570 1.00 51.53 85 ARG A O 1
#

pLDDT: mean 76.25, std 15.36, range [46.47, 91.5]

Sequence (85 aa):
MEGQSSESLQAARKKMRDWAPRQIWGEAETHVLIDLWEARILDLRRTKRNRSVYDGIAHSLREAGFNRTRAQVHSKIENLSSEYR

Radius of gyration: 17.54 Å; chains: 1; bounding box: 58×34×29 Å